Protein AF-A0A0J5X1V2-F1 (afdb_monomer_lite)

Foldseek 3Di:
DLVVVLVVLLVVLLVLVPDPPCPVCVVCVLVVSLVVLLCVLCVVLVVVCVVDVPPPVSLLVSLVSLQVSLVVQLVVLVVVLVVLVVCVVPDDPVVSVSSNVSSVVSNVSSVVSNVCSVVVVVVVVVVVVVVVVVVVVVVD

pLDDT: mean 70.91, std 10.84, range [46.53, 88.44]

Secondary structure (DSSP, 8-state):
-HHHHHHHHHHHHHHHTTSS-HHHHHHHHHHHHHHHHHHHHHHHHHHHHHHSTT-HHHHHHHHHHHHHHHHHHHHHHHHHHHHHHHTTTTS-HHHHHHHHHHHHHHHHHHHHHHHHHHHHHHHHHHHHHHHHHHHHHTT-

Structure (mmCIF, N/CA/C/O backbone):
data_AF-A0A0J5X1V2-F1
#
_entry.id   AF-A0A0J5X1V2-F1
#
loop_
_atom_site.group_PDB
_atom_site.id
_atom_site.type_symbol
_atom_site.label_atom_id
_atom_site.label_alt_id
_atom_site.label_comp_id
_atom_site.label_asym_id
_atom_site.label_entity_id
_atom_site.label_seq_id
_atom_site.pdbx_PDB_ins_code
_atom_site.Cartn_x
_atom_site.Cartn_y
_atom_site.Cartn_z
_atom_site.occupancy
_atom_site.B_iso_or_equiv
_atom_site.auth_seq_id
_atom_site.auth_comp_id
_atom_site.auth_asym_id
_atom_site.auth_atom_id
_atom_site.pdbx_PDB_model_num
ATOM 1 N N . MET A 1 1 ? 2.624 15.023 3.424 1.00 60.38 1 MET A N 1
ATOM 2 C CA . MET A 1 1 ? 2.637 13.786 4.239 1.00 60.38 1 MET A CA 1
ATOM 3 C C . MET A 1 1 ? 2.468 12.539 3.375 1.00 60.38 1 MET A C 1
ATOM 5 O O . MET A 1 1 ? 3.383 11.738 3.373 1.00 60.38 1 MET A O 1
ATOM 9 N N . LEU A 1 2 ? 1.394 12.406 2.579 1.00 54.78 2 LEU A N 1
ATOM 10 C CA . LEU A 1 2 ? 1.160 11.239 1.700 1.00 54.78 2 LEU A CA 1
ATOM 11 C C . LEU A 1 2 ? 2.280 10.980 0.683 1.00 54.78 2 LEU A C 1
ATOM 13 O O . LEU A 1 2 ? 2.731 9.853 0.561 1.00 54.78 2 LEU A O 1
ATOM 17 N N . VAL A 1 3 ? 2.771 12.027 0.012 1.00 56.91 3 VAL A N 1
ATOM 18 C CA . VAL A 1 3 ? 3.882 11.914 -0.953 1.00 56.91 3 VAL A CA 1
ATOM 19 C C . VAL A 1 3 ? 5.168 11.434 -0.278 1.00 56.91 3 VAL A C 1
ATOM 21 O O . VAL A 1 3 ? 5.834 10.550 -0.792 1.00 56.91 3 VAL A O 1
ATOM 24 N N . VAL A 1 4 ? 5.490 11.969 0.904 1.00 68.25 4 VAL A N 1
ATOM 25 C CA . VAL A 1 4 ? 6.665 11.546 1.687 1.00 68.25 4 VAL A CA 1
ATOM 26 C C . VAL A 1 4 ? 6.519 10.095 2.131 1.00 68.25 4 VAL A C 1
ATOM 28 O O . VAL A 1 4 ? 7.475 9.338 2.040 1.00 68.25 4 VAL A O 1
ATOM 31 N N . LEU A 1 5 ? 5.316 9.699 2.553 1.00 65.56 5 LEU A N 1
ATOM 32 C CA . LEU A 1 5 ? 5.029 8.322 2.923 1.00 65.56 5 LEU A CA 1
ATOM 33 C C . LEU A 1 5 ? 5.176 7.394 1.705 1.00 65.56 5 LEU A C 1
ATOM 35 O O . LEU A 1 5 ? 5.807 6.356 1.816 1.00 65.56 5 LEU A O 1
ATOM 39 N N . ALA A 1 6 ? 4.692 7.807 0.531 1.00 62.91 6 ALA A N 1
ATOM 40 C CA . ALA A 1 6 ? 4.713 6.997 -0.688 1.00 62.91 6 ALA A CA 1
ATOM 41 C C . ALA A 1 6 ? 6.144 6.814 -1.180 1.00 62.91 6 ALA A C 1
ATOM 43 O O . ALA A 1 6 ? 6.560 5.700 -1.473 1.00 62.91 6 ALA A O 1
ATOM 44 N N . LEU A 1 7 ? 6.918 7.902 -1.167 1.00 64.56 7 LEU A N 1
ATOM 45 C CA . LEU A 1 7 ? 8.349 7.877 -1.442 1.00 64.56 7 LEU A CA 1
ATOM 46 C C . LEU A 1 7 ? 9.102 7.024 -0.420 1.00 64.56 7 LEU A C 1
ATOM 48 O O . LEU A 1 7 ? 9.994 6.288 -0.814 1.00 64.56 7 LEU A O 1
ATOM 52 N N . SER A 1 8 ? 8.740 7.075 0.867 1.00 67.06 8 SER A N 1
ATOM 53 C CA . SER A 1 8 ? 9.366 6.228 1.888 1.00 67.06 8 SER A CA 1
ATOM 54 C C . SER A 1 8 ? 9.031 4.747 1.712 1.00 67.06 8 SER A C 1
ATOM 56 O O . SER A 1 8 ? 9.907 3.915 1.903 1.00 67.06 8 SER A O 1
ATOM 58 N N . THR A 1 9 ? 7.809 4.410 1.290 1.00 65.31 9 THR A N 1
ATOM 59 C CA . THR A 1 9 ? 7.413 3.033 0.972 1.00 65.31 9 THR A CA 1
ATOM 60 C C . THR A 1 9 ? 8.155 2.537 -0.266 1.00 65.31 9 THR A C 1
ATOM 62 O O . THR A 1 9 ? 8.733 1.462 -0.224 1.00 65.31 9 THR A O 1
ATOM 65 N N . LEU A 1 10 ? 8.262 3.357 -1.315 1.00 62.03 10 LEU A N 1
ATOM 66 C CA . LEU A 1 10 ? 9.084 3.070 -2.499 1.00 62.03 10 LEU A CA 1
ATOM 67 C C . LEU A 1 10 ? 10.572 2.883 -2.166 1.00 62.03 10 LEU A C 1
ATOM 69 O O . LEU A 1 10 ? 11.208 1.958 -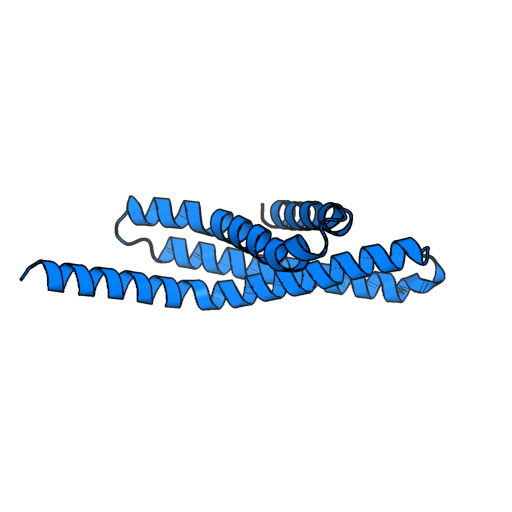2.662 1.00 62.03 10 LEU A O 1
ATOM 73 N N . LEU A 1 11 ? 11.125 3.740 -1.304 1.00 65.12 11 LEU A N 1
ATOM 74 C CA . LEU A 1 11 ? 12.508 3.650 -0.825 1.00 65.12 11 LEU A CA 1
ATOM 75 C C . LEU A 1 11 ? 12.752 2.444 0.080 1.00 65.12 11 LEU A C 1
ATOM 77 O O . LEU A 1 11 ? 13.896 2.023 0.195 1.00 65.12 11 LEU A O 1
ATOM 81 N N . LEU A 1 12 ? 11.714 1.924 0.738 1.00 62.06 12 LEU A N 1
ATOM 82 C CA . LEU A 1 12 ? 11.788 0.693 1.517 1.00 62.06 12 LEU A CA 1
ATOM 83 C C . LEU A 1 12 ? 11.726 -0.532 0.601 1.00 62.06 12 LEU A C 1
ATOM 85 O O . LEU A 1 12 ? 12.527 -1.427 0.808 1.00 62.06 12 LEU A O 1
ATOM 89 N N . ILE A 1 13 ? 10.884 -0.538 -0.437 1.00 59.69 13 ILE A N 1
ATOM 90 C CA . ILE A 1 13 ? 10.781 -1.643 -1.413 1.00 59.69 13 ILE A CA 1
ATOM 91 C C . ILE A 1 13 ? 12.093 -1.815 -2.211 1.00 59.69 13 ILE A C 1
ATOM 93 O O . ILE A 1 13 ? 12.570 -2.928 -2.417 1.00 59.69 13 ILE A O 1
ATOM 97 N N . ALA A 1 14 ? 12.744 -0.713 -2.606 1.00 56.47 14 ALA A N 1
ATOM 98 C CA . ALA A 1 14 ? 13.954 -0.741 -3.439 1.00 56.47 14 ALA A CA 1
ATOM 99 C C . ALA A 1 14 ? 15.147 -1.574 -2.885 1.00 56.47 14 ALA A C 1
ATOM 101 O O . ALA A 1 14 ? 15.735 -2.336 -3.651 1.00 56.47 14 ALA A O 1
ATOM 102 N N . PRO A 1 15 ? 15.554 -1.466 -1.603 1.00 52.06 15 PRO A N 1
ATOM 103 C CA . PRO A 1 15 ? 16.601 -2.310 -1.027 1.00 52.06 15 PRO A CA 1
ATOM 104 C C . PRO A 1 15 ? 16.136 -3.733 -0.690 1.00 52.06 15 PRO A C 1
ATOM 106 O O . PRO A 1 15 ? 16.987 -4.621 -0.611 1.00 52.06 15 PRO A O 1
ATOM 109 N N . ILE A 1 16 ? 14.836 -3.981 -0.501 1.00 49.88 16 ILE A N 1
ATOM 110 C CA . ILE A 1 16 ? 14.347 -5.316 -0.125 1.00 49.88 16 ILE A CA 1
ATOM 111 C C . ILE A 1 16 ? 14.384 -6.281 -1.319 1.00 49.88 16 ILE A C 1
ATOM 113 O O . ILE A 1 16 ? 14.771 -7.436 -1.145 1.00 49.88 16 ILE A O 1
ATOM 117 N N . ALA A 1 17 ? 14.197 -5.777 -2.542 1.00 52.56 17 ALA A N 1
ATOM 118 C CA . ALA A 1 17 ? 14.407 -6.540 -3.777 1.00 52.56 17 ALA A CA 1
ATOM 119 C C . ALA A 1 17 ? 15.861 -7.038 -3.986 1.00 52.56 17 ALA A C 1
ATOM 121 O O . ALA A 1 17 ? 16.128 -7.801 -4.912 1.00 52.56 17 ALA A O 1
ATOM 122 N N . SER A 1 18 ? 16.824 -6.608 -3.155 1.00 48.25 18 SER A N 1
ATOM 123 C CA . SER A 1 18 ? 18.260 -6.850 -3.368 1.00 48.25 18 SER A CA 1
ATOM 124 C C . SER A 1 18 ? 18.926 -7.826 -2.387 1.00 48.25 18 SER A C 1
ATOM 126 O O . SER A 1 18 ? 20.121 -8.091 -2.526 1.00 48.25 18 SER A O 1
ATOM 128 N N . LEU A 1 19 ? 18.199 -8.379 -1.404 1.00 46.88 19 LEU A N 1
ATOM 129 C CA . LEU A 1 19 ? 18.776 -9.263 -0.382 1.00 46.88 19 LEU A CA 1
ATOM 130 C C . LEU A 1 19 ? 18.296 -10.714 -0.525 1.00 46.88 19 LEU A C 1
ATOM 132 O O . LEU A 1 19 ? 17.104 -11.006 -0.507 1.00 46.88 19 LEU A O 1
ATOM 136 N N . ASP A 1 20 ? 19.273 -11.619 -0.613 1.00 49.81 20 ASP A N 1
ATOM 137 C CA . ASP A 1 20 ? 19.207 -13.054 -0.942 1.00 49.81 20 ASP A CA 1
ATOM 138 C C . ASP A 1 20 ? 18.551 -13.938 0.151 1.00 49.81 20 ASP A C 1
ATOM 140 O O . ASP A 1 20 ? 19.021 -15.011 0.522 1.00 49.81 20 ASP A O 1
ATOM 144 N N . ALA A 1 21 ? 17.432 -13.465 0.699 1.00 48.56 21 ALA A N 1
ATOM 145 C CA . ALA A 1 21 ? 16.474 -14.204 1.519 1.00 48.56 21 ALA A CA 1
ATOM 146 C C . ALA A 1 21 ? 15.131 -14.351 0.758 1.00 48.56 21 ALA A C 1
ATOM 148 O O . ALA A 1 21 ? 14.043 -14.341 1.348 1.00 48.56 21 ALA A O 1
ATOM 149 N N . LEU A 1 22 ? 15.245 -14.492 -0.573 1.00 52.00 22 LEU A N 1
ATOM 150 C CA . LEU A 1 22 ? 14.205 -14.389 -1.605 1.00 52.00 22 LEU A CA 1
ATOM 151 C C . LEU A 1 22 ? 12.937 -15.205 -1.313 1.00 52.00 22 LEU A C 1
ATOM 153 O O . LEU A 1 22 ? 11.832 -14.734 -1.538 1.00 52.00 22 LEU A O 1
ATOM 157 N N . GLY A 1 23 ? 13.064 -16.431 -0.796 1.00 52.78 23 GLY A N 1
ATOM 158 C CA . GLY A 1 23 ? 11.908 -17.319 -0.601 1.00 52.78 23 GLY A CA 1
ATOM 159 C C . GLY A 1 23 ? 11.007 -16.937 0.580 1.00 52.78 23 GLY A C 1
ATOM 160 O O . GLY A 1 23 ? 9.788 -17.095 0.513 1.00 52.78 23 GLY A O 1
ATOM 161 N N . PHE A 1 24 ? 11.598 -16.419 1.660 1.00 47.78 24 PHE A N 1
ATOM 162 C CA . PHE A 1 24 ? 10.859 -16.015 2.859 1.00 47.78 24 PHE A CA 1
ATOM 163 C C . PHE A 1 24 ? 10.273 -14.608 2.698 1.00 47.78 24 PHE A C 1
ATOM 165 O O . PHE A 1 24 ? 9.128 -14.369 3.083 1.00 47.78 24 PHE A O 1
ATOM 172 N N . TRP A 1 25 ? 11.023 -13.697 2.070 1.00 48.62 25 TRP A N 1
ATOM 173 C CA . TRP A 1 25 ? 10.593 -12.314 1.873 1.00 48.62 25 TRP A CA 1
ATOM 174 C C . TRP A 1 25 ? 9.654 -12.125 0.677 1.00 48.62 25 TRP A C 1
ATOM 176 O O . TRP A 1 25 ? 8.659 -11.438 0.868 1.00 48.62 25 TRP A O 1
ATOM 186 N N . ASN A 1 26 ? 9.793 -12.847 -0.447 1.00 53.16 26 ASN A N 1
ATOM 187 C CA . ASN A 1 26 ? 8.793 -12.780 -1.539 1.00 53.16 26 ASN A CA 1
ATOM 188 C C . ASN A 1 26 ? 7.368 -13.133 -1.084 1.00 53.16 26 ASN A C 1
ATOM 190 O O . ASN A 1 26 ? 6.392 -12.736 -1.712 1.00 53.16 26 ASN A O 1
ATOM 194 N N . SER A 1 27 ? 7.235 -13.902 -0.001 1.00 54.78 27 SER A N 1
ATOM 195 C CA . SER A 1 27 ? 5.931 -14.310 0.531 1.00 54.78 27 SER A CA 1
ATOM 196 C C . SER A 1 27 ? 5.409 -13.371 1.624 1.00 54.78 27 SER A C 1
ATOM 198 O O . SER A 1 27 ? 4.200 -13.287 1.837 1.00 54.78 27 SER A O 1
ATOM 200 N N . ALA A 1 28 ? 6.305 -12.703 2.359 1.00 56.78 28 ALA A N 1
ATOM 201 C CA . ALA A 1 28 ? 5.973 -12.012 3.605 1.00 56.78 28 ALA A CA 1
ATOM 202 C C . ALA A 1 28 ? 6.242 -10.501 3.578 1.00 56.78 28 ALA A C 1
ATOM 204 O O . ALA A 1 28 ? 5.591 -9.763 4.312 1.00 56.78 28 ALA A O 1
ATOM 205 N N . GLU A 1 29 ? 7.149 -10.016 2.734 1.00 59.72 29 GLU A N 1
ATOM 206 C CA . GLU A 1 29 ? 7.431 -8.592 2.537 1.00 59.72 29 GLU A CA 1
ATOM 207 C C . GLU A 1 29 ? 6.177 -7.766 2.204 1.00 59.72 29 GLU A C 1
ATOM 209 O O . GLU A 1 29 ? 5.901 -6.823 2.956 1.00 59.72 29 GLU A O 1
ATOM 214 N N . PRO A 1 30 ? 5.353 -8.128 1.196 1.00 57.16 30 PRO A N 1
ATOM 215 C CA . PRO A 1 30 ? 4.140 -7.370 0.885 1.00 57.16 30 PRO A CA 1
ATOM 216 C C . PRO A 1 30 ? 3.153 -7.363 2.061 1.00 57.16 30 PRO A C 1
ATOM 218 O O . PRO A 1 30 ? 2.453 -6.378 2.309 1.00 57.16 30 PRO A O 1
ATOM 221 N N . LEU A 1 31 ? 3.144 -8.431 2.870 1.00 63.06 31 LEU A N 1
ATOM 222 C CA . LEU A 1 31 ? 2.359 -8.486 4.102 1.00 63.06 31 LEU A CA 1
ATOM 223 C C . LEU A 1 31 ? 2.908 -7.538 5.174 1.00 63.06 31 LEU A C 1
ATOM 225 O O . LEU A 1 31 ? 2.111 -6.856 5.818 1.00 63.06 31 LEU A O 1
ATOM 229 N N . PHE A 1 32 ? 4.227 -7.454 5.373 1.00 65.50 32 PHE A N 1
ATOM 230 C CA . PHE A 1 32 ? 4.857 -6.567 6.361 1.00 65.50 32 PHE A CA 1
ATOM 231 C C . PHE A 1 32 ? 4.745 -5.089 5.979 1.00 65.50 32 PHE A C 1
ATOM 233 O O . PHE A 1 32 ? 4.353 -4.268 6.810 1.00 65.50 32 PHE A O 1
ATOM 240 N N . VAL A 1 33 ? 5.029 -4.742 4.723 1.00 65.62 33 VAL A N 1
ATOM 241 C CA . VAL A 1 33 ? 4.878 -3.374 4.211 1.00 65.62 33 VAL A CA 1
ATOM 242 C C . VAL A 1 33 ? 3.402 -2.976 4.246 1.00 65.62 33 VAL A C 1
ATOM 244 O O . VAL A 1 33 ? 3.052 -1.926 4.794 1.00 65.62 33 VAL A O 1
ATOM 247 N N . GLY A 1 34 ? 2.514 -3.855 3.776 1.00 64.88 34 GLY A N 1
ATOM 248 C CA . GLY A 1 34 ? 1.070 -3.649 3.808 1.00 64.88 34 GLY A CA 1
ATOM 249 C C . GLY A 1 34 ? 0.520 -3.447 5.221 1.00 64.88 34 GLY A C 1
ATOM 250 O O . GLY A 1 34 ? -0.252 -2.512 5.464 1.00 64.88 34 GLY A O 1
ATOM 251 N N . THR A 1 35 ? 0.945 -4.268 6.187 1.00 67.25 35 THR A N 1
ATOM 252 C CA . THR A 1 35 ? 0.530 -4.127 7.593 1.00 67.25 35 THR A CA 1
ATOM 253 C C . THR A 1 35 ? 1.108 -2.881 8.243 1.00 67.25 35 THR A C 1
ATOM 255 O O . THR A 1 35 ? 0.369 -2.196 8.947 1.00 67.25 35 THR A O 1
ATOM 258 N N . PHE A 1 36 ? 2.368 -2.531 7.986 1.00 70.88 36 PHE A N 1
ATOM 259 C CA . PHE A 1 36 ? 2.977 -1.319 8.530 1.00 70.88 36 PHE A CA 1
ATOM 260 C C . PHE A 1 36 ? 2.283 -0.058 8.008 1.00 70.88 36 PHE A C 1
ATOM 262 O O . PHE A 1 36 ? 1.881 0.807 8.790 1.00 70.88 36 PHE A O 1
ATOM 269 N N . VAL A 1 37 ? 2.056 0.032 6.696 1.00 69.44 37 VAL A N 1
ATOM 270 C CA . VAL A 1 37 ? 1.351 1.163 6.080 1.00 69.44 37 VAL A CA 1
ATOM 271 C C . VAL A 1 37 ? -0.072 1.251 6.626 1.00 69.44 37 VAL A C 1
ATOM 273 O O . VAL A 1 37 ? -0.474 2.300 7.133 1.00 69.44 37 VAL A O 1
ATOM 276 N N . THR A 1 38 ? -0.813 0.141 6.632 1.00 68.75 38 THR A N 1
ATOM 277 C CA . THR A 1 38 ? -2.169 0.096 7.197 1.00 68.75 38 THR A CA 1
ATOM 278 C C . THR A 1 38 ? -2.173 0.534 8.662 1.00 68.75 38 THR A C 1
ATOM 280 O O . THR A 1 38 ? -2.993 1.363 9.057 1.00 68.75 38 THR A O 1
ATOM 283 N N . ALA A 1 39 ? -1.226 0.049 9.467 1.00 71.06 39 ALA A N 1
ATOM 284 C CA . ALA A 1 39 ? -1.068 0.445 10.859 1.00 71.06 39 ALA A CA 1
ATOM 285 C C . ALA A 1 39 ? -0.808 1.950 10.985 1.00 71.06 39 ALA A C 1
ATOM 287 O O . ALA A 1 39 ? -1.417 2.598 11.827 1.00 71.06 39 ALA A O 1
ATOM 288 N N . THR A 1 40 ? 0.004 2.540 10.111 1.00 74.50 40 THR A N 1
ATOM 289 C CA . THR A 1 40 ? 0.316 3.977 10.136 1.00 74.50 40 THR A CA 1
ATOM 290 C C . THR A 1 40 ? -0.928 4.842 9.905 1.00 74.50 40 THR A C 1
ATOM 292 O O . THR A 1 40 ? -1.117 5.854 10.582 1.00 74.50 40 THR A O 1
ATOM 295 N N . PHE A 1 41 ? -1.817 4.425 8.998 1.00 71.31 41 PHE A N 1
ATOM 296 C CA . PHE A 1 41 ? -3.078 5.128 8.736 1.00 71.31 41 PHE A CA 1
ATOM 297 C C . PHE A 1 41 ? -4.129 4.892 9.827 1.00 71.31 41 PHE A C 1
ATOM 299 O O . PHE A 1 41 ? -4.851 5.819 10.202 1.00 71.31 41 PHE A O 1
ATOM 306 N N . PHE A 1 42 ? -4.222 3.668 10.354 1.00 71.25 42 PHE A N 1
ATOM 307 C CA . PHE A 1 42 ? -5.305 3.268 11.252 1.00 71.25 42 PHE A CA 1
ATOM 308 C C . PHE A 1 42 ? -4.981 3.412 12.746 1.00 71.25 42 PHE A C 1
ATOM 310 O O . PHE A 1 42 ? -5.907 3.682 13.507 1.00 71.25 42 PHE A O 1
ATOM 317 N N . LEU A 1 43 ? -3.722 3.320 13.201 1.00 73.25 43 LEU A N 1
ATOM 318 C CA . LEU A 1 43 ? -3.360 3.481 14.625 1.00 73.25 43 LEU A CA 1
ATOM 319 C C . LEU A 1 43 ? -3.895 4.782 15.241 1.00 73.25 43 LEU A C 1
ATOM 321 O O . LEU A 1 43 ? -4.465 4.722 16.334 1.00 73.25 43 LEU A O 1
ATOM 325 N N . PRO A 1 44 ? -3.728 5.955 14.595 1.00 68.44 44 PRO A N 1
ATOM 326 C CA . PRO A 1 44 ? -4.214 7.212 15.151 1.00 68.44 44 PRO A CA 1
ATOM 327 C C . PRO A 1 44 ? -5.740 7.211 15.271 1.00 68.44 44 PRO A C 1
ATOM 329 O O . PRO A 1 44 ? -6.281 7.625 16.295 1.00 68.44 44 PRO A O 1
ATOM 332 N N . ALA A 1 45 ? -6.429 6.685 14.253 1.00 66.75 45 ALA A N 1
ATOM 333 C CA . ALA A 1 45 ? -7.885 6.597 14.214 1.00 66.75 45 ALA A CA 1
ATOM 334 C C . ALA A 1 45 ? -8.440 5.610 15.254 1.00 66.75 45 ALA A C 1
ATOM 336 O O . ALA A 1 45 ? -9.435 5.913 15.908 1.00 66.75 45 ALA A O 1
ATOM 337 N N . VAL A 1 46 ? -7.776 4.469 15.458 1.00 65.62 46 VAL A N 1
ATOM 338 C CA . VAL A 1 46 ? -8.130 3.473 16.481 1.00 65.62 46 VAL A CA 1
ATOM 339 C C . VAL A 1 46 ? -7.913 4.040 17.882 1.00 65.62 46 VAL A C 1
ATOM 341 O O . VAL A 1 46 ? -8.808 3.946 18.718 1.00 65.62 46 VAL A O 1
ATOM 344 N N . ARG A 1 47 ? -6.779 4.708 18.143 1.00 65.50 47 ARG A N 1
ATOM 345 C CA . ARG A 1 47 ? -6.533 5.376 19.434 1.00 65.50 47 ARG A CA 1
ATOM 346 C C . ARG A 1 47 ? -7.600 6.426 19.745 1.00 65.50 47 ARG A C 1
ATOM 348 O O . ARG A 1 47 ? -8.063 6.491 20.879 1.00 65.50 47 ARG A O 1
ATOM 355 N N . LEU A 1 48 ? -8.020 7.202 18.745 1.00 61.84 48 LEU A N 1
ATOM 356 C CA . LEU A 1 48 ? -9.110 8.175 18.869 1.00 61.84 48 LEU A CA 1
ATOM 357 C C . LEU A 1 48 ? -10.479 7.520 19.094 1.00 61.84 48 LEU A C 1
ATOM 359 O O . LEU A 1 48 ? -11.263 8.030 19.884 1.00 61.84 48 LEU A O 1
ATOM 363 N N . ALA A 1 49 ? -10.776 6.394 18.444 1.00 59.88 49 ALA A N 1
ATOM 364 C CA . ALA A 1 49 ? -12.027 5.664 18.654 1.00 59.88 49 ALA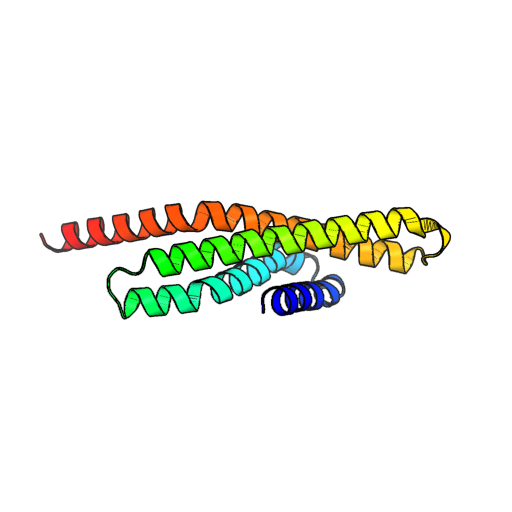 A CA 1
ATOM 365 C C . ALA A 1 49 ? -12.106 5.007 20.048 1.00 59.88 49 ALA A C 1
ATOM 367 O O . ALA A 1 49 ? -13.190 4.915 20.624 1.00 59.88 49 ALA A O 1
ATOM 368 N N . CYS A 1 50 ? -10.965 4.585 20.606 1.00 59.22 50 CYS A N 1
A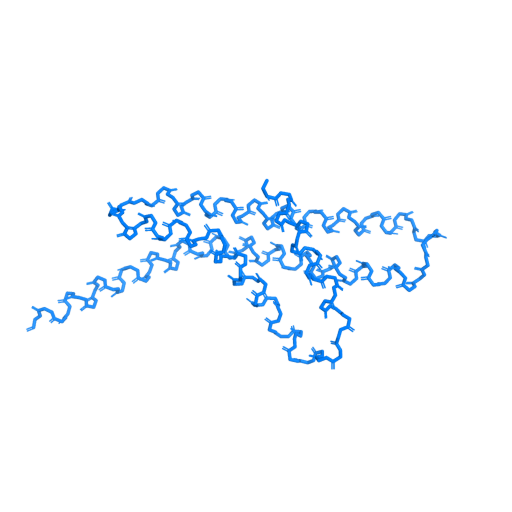TOM 369 C CA . CYS A 1 50 ? -10.878 4.047 21.965 1.00 59.22 50 CYS A CA 1
ATOM 370 C C . CYS A 1 50 ? -11.046 5.127 23.046 1.00 59.22 50 CYS A C 1
ATOM 372 O O . CYS A 1 50 ? -11.598 4.837 24.105 1.00 59.22 50 CYS A O 1
ATOM 374 N N . THR A 1 51 ? -10.587 6.360 22.802 1.00 60.25 51 THR A N 1
ATOM 375 C CA . THR A 1 51 ? -10.696 7.473 23.766 1.00 60.25 51 THR A CA 1
ATOM 376 C C . THR A 1 51 ? -11.993 8.267 23.619 1.00 60.25 51 THR A C 1
ATOM 378 O O . THR A 1 51 ? -12.557 8.709 24.618 1.00 60.25 51 THR A O 1
ATOM 381 N N . GLN A 1 52 ? -12.517 8.404 22.400 1.00 58.09 52 GLN A N 1
ATOM 382 C CA . GLN A 1 52 ? -13.837 8.956 22.112 1.00 58.09 52 GLN A CA 1
ATOM 383 C C . GLN A 1 52 ? -14.724 7.868 21.505 1.00 58.09 52 GLN A C 1
ATOM 385 O O . GLN A 1 52 ? -14.671 7.602 20.300 1.00 58.09 52 GLN A O 1
ATOM 390 N N . ARG A 1 53 ? -15.579 7.259 22.343 1.00 52.53 53 ARG A N 1
ATOM 391 C CA . ARG A 1 53 ? -16.659 6.356 21.909 1.00 52.53 53 ARG A CA 1
ATOM 392 C C . ARG A 1 53 ? -17.435 7.013 20.758 1.00 52.53 53 ARG A C 1
ATOM 394 O O . ARG A 1 53 ? -18.231 7.914 20.997 1.00 52.53 53 ARG A O 1
ATOM 401 N N . GLY A 1 54 ? -17.212 6.562 19.521 1.00 54.59 54 GLY A N 1
ATOM 402 C CA . GLY A 1 54 ? -18.051 6.928 18.372 1.00 54.59 54 GLY A CA 1
ATOM 403 C C . GLY A 1 54 ? -17.371 7.536 17.141 1.00 54.59 54 GLY A C 1
ATOM 404 O O . GLY A 1 54 ? -18.072 7.830 16.174 1.00 54.59 54 GLY A O 1
ATOM 405 N N . SER A 1 55 ? -16.046 7.698 17.087 1.00 63.84 55 SER A N 1
ATOM 406 C CA . SER A 1 55 ? -15.387 8.317 15.919 1.00 63.84 55 SER A CA 1
ATOM 407 C C . SER A 1 55 ? -15.204 7.364 14.714 1.00 63.84 55 SER A C 1
ATOM 409 O O . SER A 1 55 ? -14.104 7.138 14.211 1.00 63.84 55 SER A O 1
ATOM 411 N N . TRP A 1 56 ? -16.305 6.826 14.176 1.00 71.75 56 TRP A N 1
ATOM 412 C CA . TRP A 1 56 ? -16.322 6.130 12.874 1.00 71.75 56 TRP A CA 1
ATOM 413 C C . TRP A 1 56 ? -15.912 7.043 11.708 1.00 71.75 56 TRP A C 1
ATOM 415 O O . TRP A 1 56 ? -15.553 6.574 10.628 1.00 71.75 56 TRP A O 1
ATOM 425 N N . SER A 1 57 ? -15.983 8.360 11.904 1.00 73.69 57 SER A N 1
ATOM 426 C CA . SER A 1 57 ? -15.503 9.363 10.953 1.00 73.69 57 SER A CA 1
ATOM 427 C C . SER A 1 57 ? -13.974 9.360 10.835 1.00 73.69 57 SER A C 1
ATOM 429 O O . SER A 1 57 ? -13.460 9.505 9.727 1.00 73.69 57 SER A O 1
ATOM 431 N N . GLY A 1 58 ? -13.245 9.136 11.936 1.00 71.56 58 GLY A N 1
ATOM 432 C CA . GLY A 1 58 ? -11.785 9.011 11.934 1.00 71.56 58 GLY A CA 1
ATOM 433 C C . GLY A 1 58 ? -11.308 7.776 11.171 1.00 71.56 58 GLY A C 1
ATOM 434 O O . GLY A 1 58 ? -10.417 7.875 10.332 1.00 71.56 58 GLY A O 1
ATOM 435 N N . LEU A 1 59 ? -11.972 6.637 11.384 1.00 74.56 59 LEU A N 1
ATOM 436 C CA . LEU A 1 59 ? -11.705 5.387 10.662 1.00 74.56 59 LEU A CA 1
ATOM 437 C C . LEU A 1 59 ? -12.016 5.503 9.163 1.00 74.56 59 LEU A C 1
ATOM 439 O O . LEU A 1 59 ? -11.220 5.064 8.340 1.00 74.56 59 LEU A O 1
ATOM 443 N N . ARG A 1 60 ? -13.121 6.166 8.791 1.00 79.88 60 ARG A N 1
ATOM 444 C CA . ARG A 1 60 ? -13.443 6.455 7.382 1.00 79.88 60 ARG A CA 1
ATOM 445 C C . ARG A 1 60 ? -12.426 7.381 6.714 1.00 79.88 60 ARG A C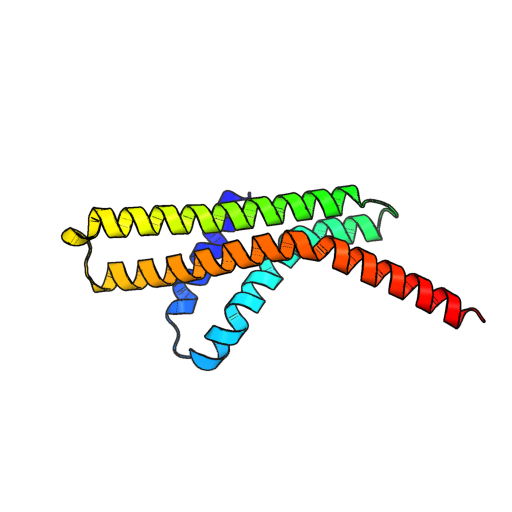 1
ATOM 447 O O . ARG A 1 60 ? -12.090 7.178 5.552 1.00 79.88 60 ARG A O 1
ATOM 454 N N . ARG A 1 61 ? -11.897 8.377 7.432 1.00 81.38 61 ARG A N 1
ATOM 455 C CA . ARG A 1 61 ? -10.810 9.226 6.912 1.00 81.38 61 ARG A CA 1
ATOM 456 C C . ARG A 1 61 ? -9.504 8.455 6.749 1.00 81.38 61 ARG A C 1
ATOM 458 O O . ARG A 1 61 ? -8.846 8.628 5.730 1.00 81.38 61 ARG A O 1
ATOM 465 N N . ALA A 1 62 ? -9.149 7.600 7.708 1.00 79.00 62 ALA A N 1
ATOM 466 C CA . ALA A 1 62 ? -7.981 6.725 7.602 1.00 79.00 62 ALA A CA 1
ATOM 467 C C . ALA A 1 62 ? -8.100 5.770 6.406 1.00 79.00 62 ALA A C 1
ATOM 469 O O . ALA A 1 62 ? -7.147 5.607 5.651 1.00 79.00 62 ALA A O 1
ATOM 470 N N . GLN A 1 63 ? -9.294 5.217 6.183 1.00 83.25 63 GLN A N 1
ATOM 471 C CA . GLN A 1 63 ? -9.604 4.392 5.021 1.00 83.25 63 GLN A CA 1
ATOM 472 C C . GLN A 1 63 ? -9.444 5.159 3.705 1.00 83.25 63 GLN A C 1
ATOM 474 O O . GLN A 1 63 ? -8.771 4.671 2.803 1.00 83.25 63 GLN A O 1
ATOM 479 N N . GLY A 1 64 ? -10.030 6.357 3.600 1.00 82.56 64 GLY A N 1
ATOM 480 C CA . GLY A 1 64 ? -9.864 7.215 2.425 1.00 82.56 64 GLY A CA 1
ATOM 481 C C . GLY A 1 64 ? -8.392 7.536 2.165 1.00 82.56 64 GLY A C 1
ATOM 482 O O . GLY A 1 64 ? -7.920 7.376 1.048 1.00 82.56 64 GLY A O 1
ATOM 483 N N . GLY A 1 65 ? -7.641 7.864 3.221 1.00 82.25 65 GLY A N 1
ATOM 484 C CA . GLY A 1 65 ? -6.201 8.098 3.140 1.00 82.25 65 GLY A CA 1
ATOM 485 C C . GLY A 1 65 ? -5.416 6.883 2.642 1.00 82.25 65 GLY A C 1
ATOM 486 O O . GLY A 1 65 ? -4.584 7.039 1.757 1.00 82.25 65 GLY A O 1
ATOM 487 N N . LEU A 1 66 ? -5.703 5.682 3.157 1.00 81.75 66 LEU A N 1
ATOM 488 C CA . LEU A 1 66 ? -5.061 4.436 2.720 1.00 81.75 66 LEU A CA 1
ATOM 489 C C . LEU A 1 66 ? -5.403 4.099 1.262 1.00 81.75 66 LEU A C 1
ATOM 491 O O . LEU A 1 66 ? -4.542 3.660 0.503 1.00 81.75 66 LEU A O 1
ATOM 495 N N . ARG A 1 67 ? -6.657 4.330 0.864 1.00 85.25 67 ARG A N 1
ATOM 496 C CA . ARG A 1 67 ? -7.136 4.106 -0.501 1.00 85.25 67 ARG A CA 1
ATOM 497 C C . ARG A 1 67 ? -6.425 5.011 -1.497 1.00 85.25 67 ARG A C 1
ATOM 499 O O . ARG A 1 67 ? -5.895 4.536 -2.498 1.00 85.25 67 ARG A O 1
ATOM 506 N N . ASP A 1 68 ? -6.431 6.309 -1.215 1.00 85.69 68 ASP A N 1
ATOM 507 C CA . ASP A 1 68 ? -5.835 7.318 -2.084 1.00 85.69 68 ASP A CA 1
ATOM 508 C C . ASP A 1 68 ? -4.309 7.130 -2.131 1.00 85.69 68 ASP A C 1
ATOM 510 O O . ASP A 1 68 ? -3.694 7.283 -3.181 1.00 85.69 68 ASP A O 1
ATOM 514 N N . PHE A 1 69 ? -3.707 6.687 -1.022 1.00 82.31 69 PHE A N 1
ATOM 515 C CA . PHE A 1 69 ? -2.308 6.284 -0.961 1.00 82.31 69 PHE A CA 1
ATOM 516 C C . PHE A 1 69 ? -1.984 5.092 -1.872 1.00 82.31 69 PHE A C 1
ATOM 518 O O . PHE A 1 69 ? -1.075 5.200 -2.693 1.00 82.31 69 PHE A O 1
ATOM 525 N N . GLY A 1 70 ? -2.731 3.987 -1.767 1.00 82.81 70 GLY A N 1
ATOM 526 C CA . GLY A 1 70 ? -2.532 2.805 -2.614 1.00 82.81 70 GLY A CA 1
ATOM 527 C C . GLY A 1 70 ? -2.676 3.126 -4.104 1.00 82.81 70 GLY A C 1
ATOM 528 O O . GLY A 1 70 ? -1.839 2.720 -4.909 1.00 82.81 70 GLY A O 1
ATOM 529 N N . LEU A 1 71 ? -3.669 3.953 -4.463 1.00 86.88 71 LEU A N 1
ATOM 530 C CA . LEU A 1 71 ? -3.824 4.470 -5.828 1.00 86.88 71 LEU A CA 1
ATOM 531 C C . LEU A 1 71 ? -2.628 5.311 -6.273 1.00 86.88 71 LEU A C 1
ATOM 533 O O . LEU A 1 71 ? -2.147 5.132 -7.389 1.00 86.88 71 LEU A O 1
ATOM 537 N N . CYS A 1 72 ? -2.145 6.226 -5.429 1.00 85.56 72 CYS A N 1
ATOM 538 C CA . CYS A 1 72 ? -0.988 7.054 -5.754 1.00 85.56 72 CYS A CA 1
ATOM 539 C C . CYS A 1 72 ? 0.267 6.214 -6.003 1.00 85.56 72 CYS A C 1
ATOM 541 O O . CYS A 1 72 ? 0.966 6.476 -6.977 1.00 85.56 72 CYS A O 1
ATOM 543 N N . VAL A 1 73 ? 0.542 5.220 -5.153 1.00 80.81 73 VAL A N 1
ATOM 544 C CA . VAL A 1 73 ? 1.697 4.324 -5.319 1.00 80.81 73 VAL A CA 1
ATOM 545 C C . VAL A 1 73 ? 1.566 3.538 -6.624 1.00 80.81 73 VAL A C 1
ATOM 547 O O . VAL A 1 73 ? 2.465 3.601 -7.458 1.00 80.81 73 VAL A O 1
ATOM 550 N N . GLY A 1 74 ? 0.414 2.901 -6.859 1.00 83.62 74 GLY A N 1
ATOM 551 C CA . GLY A 1 74 ? 0.185 2.123 -8.076 1.00 83.62 74 GLY A CA 1
ATOM 552 C C . GLY A 1 74 ? 0.307 2.955 -9.356 1.00 83.62 74 GLY A C 1
ATOM 553 O O . GLY A 1 74 ? 1.002 2.558 -10.288 1.00 83.62 74 GLY A O 1
ATOM 554 N N . LEU A 1 75 ? -0.308 4.142 -9.397 1.00 86.62 75 LEU A N 1
ATOM 555 C CA . LEU A 1 75 ? -0.217 5.040 -10.553 1.00 86.62 75 LEU A CA 1
ATOM 556 C C . LEU A 1 75 ? 1.210 5.537 -10.787 1.00 86.62 75 LEU A C 1
ATOM 558 O O . LEU A 1 75 ? 1.641 5.618 -11.935 1.00 86.62 75 LEU A O 1
ATOM 562 N N . LEU A 1 76 ? 1.949 5.861 -9.725 1.00 86.19 76 LEU A N 1
ATOM 563 C CA . LEU A 1 76 ? 3.325 6.332 -9.851 1.00 86.19 76 LEU A CA 1
ATOM 564 C C . LEU A 1 76 ? 4.234 5.232 -10.413 1.00 86.19 76 LEU A C 1
ATOM 566 O O . LEU A 1 76 ? 5.003 5.502 -11.332 1.00 86.19 76 LEU A O 1
ATOM 570 N N . CYS A 1 77 ? 4.080 3.993 -9.946 1.00 83.44 77 CYS A N 1
ATOM 571 C CA . CYS A 1 77 ? 4.778 2.831 -10.491 1.00 83.44 77 CYS A CA 1
ATOM 572 C C . CYS A 1 77 ? 4.462 2.605 -11.977 1.00 83.44 77 CYS A C 1
ATOM 574 O O . CYS A 1 77 ? 5.380 2.450 -12.780 1.00 83.44 77 CYS A O 1
ATOM 576 N N . VAL A 1 78 ? 3.187 2.688 -12.376 1.00 86.38 78 VAL A N 1
ATOM 577 C CA . VAL A 1 78 ? 2.781 2.580 -13.790 1.00 86.38 78 VAL A CA 1
ATOM 578 C C . VAL A 1 78 ? 3.414 3.683 -14.642 1.00 86.38 78 VAL A C 1
ATOM 580 O O . VAL A 1 78 ? 3.923 3.407 -15.728 1.00 86.38 78 VAL A O 1
ATOM 583 N N . VAL A 1 79 ? 3.430 4.929 -14.157 1.00 88.44 79 VAL A N 1
ATOM 584 C CA . VAL A 1 79 ? 4.070 6.048 -14.866 1.00 88.44 79 VAL A CA 1
ATOM 585 C C . VAL A 1 79 ? 5.564 5.790 -15.057 1.00 88.44 79 VAL A C 1
ATOM 587 O O . VAL A 1 79 ? 6.071 5.980 -16.161 1.00 88.44 79 VAL A O 1
ATOM 590 N N . VAL A 1 80 ? 6.268 5.313 -14.026 1.00 84.38 80 VAL A N 1
ATOM 591 C CA . VAL A 1 80 ? 7.699 4.989 -14.128 1.00 84.38 80 VAL A CA 1
ATOM 592 C C . VAL A 1 80 ? 7.941 3.847 -15.121 1.00 84.38 80 VAL A C 1
ATOM 594 O O . VAL A 1 80 ? 8.843 3.956 -15.949 1.00 84.38 80 VAL A O 1
ATOM 597 N N . MET A 1 81 ? 7.102 2.807 -15.134 1.00 83.69 81 MET A N 1
ATOM 598 C CA . MET A 1 81 ? 7.193 1.726 -16.128 1.00 83.69 81 MET A CA 1
ATOM 599 C C . MET A 1 81 ? 7.006 2.240 -17.561 1.00 83.69 81 MET A C 1
ATOM 601 O O . MET A 1 81 ? 7.775 1.871 -18.448 1.00 83.69 81 MET A O 1
ATOM 605 N N . ILE A 1 82 ? 6.040 3.137 -17.797 1.00 86.81 82 ILE A N 1
ATOM 606 C CA . ILE A 1 82 ? 5.843 3.775 -19.110 1.00 86.81 82 ILE A CA 1
ATOM 607 C C . ILE A 1 82 ? 7.096 4.563 -19.516 1.00 86.81 82 ILE A C 1
ATOM 609 O O . ILE A 1 82 ? 7.540 4.471 -20.662 1.00 86.81 82 ILE A O 1
ATOM 613 N N . VAL A 1 83 ? 7.698 5.302 -18.578 1.00 86.00 83 VAL A N 1
ATOM 614 C CA . VAL A 1 83 ? 8.936 6.061 -18.816 1.00 86.00 83 VAL A CA 1
ATOM 615 C C . VAL A 1 83 ? 10.105 5.134 -19.161 1.00 86.00 83 VAL A C 1
ATOM 617 O O . VAL A 1 83 ? 10.861 5.459 -20.076 1.00 86.00 83 VAL A O 1
ATOM 620 N N . ILE A 1 84 ? 10.244 3.982 -18.496 1.00 83.69 84 ILE A N 1
ATOM 621 C CA . ILE A 1 84 ? 11.279 2.984 -18.818 1.00 83.69 84 ILE A CA 1
ATOM 622 C C . ILE A 1 84 ? 11.092 2.454 -20.240 1.00 83.69 84 ILE A C 1
ATOM 624 O O . ILE A 1 84 ? 12.047 2.447 -21.013 1.00 83.69 84 ILE A O 1
ATOM 628 N N . VAL A 1 85 ? 9.870 2.055 -20.608 1.00 82.06 85 VAL A N 1
ATOM 629 C CA . VAL A 1 85 ? 9.567 1.539 -21.954 1.00 82.06 85 VAL A CA 1
ATOM 630 C C . VAL A 1 85 ? 9.886 2.586 -23.024 1.00 82.06 85 VAL A C 1
ATOM 632 O O . VAL A 1 85 ? 10.497 2.261 -24.044 1.00 82.06 85 VAL A O 1
ATOM 635 N N . TRP A 1 86 ? 9.547 3.851 -22.762 1.00 84.88 86 TRP A N 1
ATOM 636 C CA . TRP A 1 86 ? 9.830 4.972 -23.661 1.00 84.88 86 TRP A CA 1
ATOM 637 C C . TRP A 1 86 ? 11.332 5.266 -23.808 1.00 84.88 86 TRP A C 1
ATOM 639 O O . TRP A 1 86 ? 11.777 5.710 -24.864 1.00 84.88 86 TRP A O 1
ATOM 649 N N . ASN A 1 87 ? 12.125 5.003 -22.767 1.00 82.50 87 ASN A N 1
ATOM 650 C CA . ASN A 1 87 ? 13.567 5.273 -22.717 1.00 82.50 87 ASN A CA 1
ATOM 651 C C . ASN A 1 87 ? 14.421 3.995 -22.802 1.00 82.50 87 ASN A C 1
ATOM 653 O O . ASN A 1 87 ? 15.589 3.987 -22.415 1.00 82.50 87 ASN A O 1
ATOM 657 N N . SER A 1 88 ? 13.864 2.908 -23.337 1.00 73.81 88 SER A N 1
ATOM 658 C CA . SER A 1 88 ? 14.521 1.594 -23.384 1.00 73.81 88 SER A CA 1
ATOM 659 C C . SER A 1 88 ? 15.835 1.581 -24.179 1.00 73.81 88 SER A C 1
ATOM 661 O O . SER A 1 88 ? 16.708 0.763 -23.909 1.00 73.81 88 SER A O 1
ATOM 663 N N . HIS A 1 89 ? 16.018 2.523 -25.110 1.00 70.50 89 HIS A N 1
ATOM 664 C CA . HIS A 1 89 ? 17.260 2.692 -25.872 1.00 70.50 89 HIS A CA 1
ATOM 665 C C . HIS A 1 89 ? 18.384 3.422 -25.116 1.00 70.50 89 HIS A C 1
ATOM 667 O O . HIS A 1 89 ? 19.542 3.307 -25.514 1.00 70.50 89 HIS A O 1
ATOM 673 N N . SER A 1 90 ? 18.067 4.197 -24.074 1.00 69.31 90 SER A N 1
ATOM 674 C CA . SER A 1 90 ? 19.026 5.038 -23.338 1.00 69.31 90 SER A CA 1
ATOM 675 C C . SER A 1 90 ? 19.348 4.519 -21.935 1.00 69.31 90 SER A C 1
ATOM 677 O O . SER A 1 90 ? 20.332 4.957 -21.335 1.00 69.31 90 SER A O 1
ATOM 679 N N . LEU A 1 91 ? 18.556 3.580 -21.412 1.00 71.25 91 LEU A N 1
ATOM 680 C CA . LEU A 1 91 ? 18.788 2.953 -20.115 1.00 71.25 91 LEU A CA 1
ATOM 681 C C . LEU A 1 91 ? 19.689 1.718 -20.236 1.00 71.25 91 LEU A C 1
ATOM 683 O O . LEU A 1 91 ? 19.582 0.940 -21.184 1.00 71.25 91 LEU A O 1
ATOM 687 N N . SER A 1 92 ? 20.547 1.483 -19.240 1.00 78.06 92 SER A N 1
ATOM 688 C CA . SER A 1 92 ? 21.257 0.205 -19.171 1.00 78.06 92 SER A CA 1
ATOM 689 C C . SER A 1 92 ? 20.257 -0.923 -18.899 1.00 78.06 92 SER A C 1
ATOM 691 O O . SER A 1 92 ? 19.362 -0.779 -18.070 1.00 78.06 92 SER A O 1
ATOM 693 N N . VAL A 1 93 ? 20.416 -2.061 -19.581 1.00 76.06 93 VAL A N 1
ATOM 694 C CA . VAL A 1 93 ? 19.502 -3.217 -19.466 1.00 76.06 93 VAL A CA 1
ATOM 695 C C . VAL A 1 93 ? 19.361 -3.682 -18.013 1.00 76.06 93 VAL A C 1
ATOM 697 O O . VAL A 1 93 ? 18.261 -3.975 -17.556 1.00 76.06 93 VAL A O 1
ATOM 700 N N . ALA A 1 94 ? 20.463 -3.686 -17.259 1.00 74.31 94 ALA A N 1
ATOM 701 C CA . ALA A 1 94 ? 20.456 -4.054 -15.846 1.00 74.31 94 ALA A CA 1
ATOM 702 C C . ALA A 1 94 ? 19.655 -3.064 -14.981 1.00 74.31 94 ALA A C 1
ATOM 704 O O . ALA A 1 94 ? 18.902 -3.495 -14.116 1.00 74.31 94 ALA A O 1
ATOM 705 N N . LEU A 1 95 ? 19.784 -1.753 -15.227 1.00 73.88 95 LEU A N 1
ATOM 706 C CA . LEU A 1 95 ? 19.019 -0.730 -14.508 1.00 73.88 95 LEU A CA 1
ATOM 707 C C . LEU A 1 95 ? 17.540 -0.749 -14.918 1.00 73.88 95 LEU A C 1
ATOM 709 O O . LEU A 1 95 ? 16.667 -0.530 -14.091 1.00 73.88 95 LEU A O 1
ATOM 713 N N . ALA A 1 96 ? 17.245 -1.026 -16.188 1.00 76.50 96 ALA A N 1
ATOM 714 C CA . ALA A 1 96 ? 15.873 -1.098 -16.677 1.00 76.50 96 ALA A CA 1
ATOM 715 C C . ALA A 1 96 ? 15.124 -2.257 -16.020 1.00 76.50 96 ALA A C 1
ATOM 717 O O . ALA A 1 96 ? 14.007 -2.060 -15.556 1.00 76.50 96 ALA A O 1
ATOM 718 N N . ASN A 1 97 ? 15.764 -3.426 -15.923 1.00 76.69 97 ASN A N 1
ATOM 719 C CA . ASN A 1 97 ? 15.175 -4.605 -15.296 1.00 76.69 97 ASN A CA 1
ATOM 720 C C . ASN A 1 97 ? 14.945 -4.399 -13.795 1.00 76.69 97 ASN A C 1
ATOM 722 O O . ASN A 1 97 ? 13.843 -4.641 -13.322 1.00 76.69 97 ASN A O 1
ATOM 726 N N . THR A 1 98 ? 15.929 -3.877 -13.055 1.00 73.56 98 THR A N 1
ATOM 727 C CA . THR A 1 98 ? 15.759 -3.660 -11.607 1.00 73.56 98 THR A CA 1
ATOM 728 C C . THR A 1 98 ? 14.691 -2.619 -11.294 1.00 73.56 98 THR A C 1
ATOM 730 O O . THR A 1 98 ? 13.876 -2.826 -10.400 1.00 73.56 98 THR A O 1
ATOM 733 N N . VAL A 1 99 ? 14.648 -1.506 -12.033 1.00 75.62 99 VAL A N 1
ATOM 734 C CA . VAL A 1 99 ? 13.611 -0.485 -11.816 1.00 75.62 99 VAL A CA 1
ATOM 735 C C . VAL A 1 99 ? 12.242 -1.008 -12.257 1.00 75.62 99 VAL A C 1
ATOM 737 O O . VAL A 1 99 ? 11.244 -0.688 -11.616 1.00 75.62 99 VAL A O 1
ATOM 740 N N . PHE A 1 100 ? 12.173 -1.831 -13.307 1.00 78.69 100 PHE A N 1
ATOM 741 C CA . PHE A 1 100 ? 10.928 -2.468 -13.731 1.00 78.69 100 PHE A CA 1
ATOM 742 C C . PHE A 1 100 ? 10.383 -3.428 -12.669 1.00 78.69 100 PHE A C 1
ATOM 744 O O . PHE A 1 100 ? 9.207 -3.308 -12.337 1.00 78.69 100 PHE A O 1
ATOM 751 N N . ASP A 1 101 ? 11.220 -4.300 -12.100 1.00 78.19 101 ASP A N 1
ATOM 752 C CA . ASP A 1 101 ? 10.820 -5.235 -11.037 1.00 78.19 101 ASP A CA 1
ATOM 753 C C . ASP A 1 101 ? 10.299 -4.478 -9.807 1.00 78.19 101 ASP A C 1
ATOM 755 O O . ASP A 1 101 ? 9.176 -4.705 -9.364 1.00 78.19 101 ASP A O 1
ATOM 759 N N . VAL A 1 102 ? 11.036 -3.462 -9.341 1.00 76.62 102 VAL A N 1
ATOM 760 C CA . VAL A 1 102 ? 10.611 -2.613 -8.212 1.00 76.62 102 VAL A CA 1
ATOM 761 C C . VAL A 1 102 ? 9.289 -1.892 -8.501 1.00 76.62 102 VAL A C 1
ATOM 763 O O . VAL A 1 102 ? 8.447 -1.734 -7.614 1.00 76.62 102 VAL A O 1
ATOM 766 N N . CYS A 1 103 ? 9.079 -1.424 -9.735 1.00 80.56 103 CYS A N 1
ATOM 767 C CA . CYS A 1 103 ? 7.823 -0.772 -10.102 1.00 80.56 103 CYS A CA 1
ATOM 768 C C . CYS A 1 103 ? 6.669 -1.766 -10.224 1.00 80.56 103 CYS A C 1
ATOM 770 O O . CYS A 1 103 ? 5.540 -1.424 -9.874 1.00 80.56 103 CYS A O 1
ATOM 772 N N . PHE A 1 104 ? 6.929 -2.979 -10.702 1.00 79.31 104 PHE A N 1
ATOM 773 C CA . PHE A 1 104 ? 5.928 -4.030 -10.762 1.00 79.31 104 PHE A CA 1
ATOM 774 C C . PHE A 1 104 ? 5.465 -4.419 -9.353 1.00 79.31 104 PHE A C 1
ATOM 776 O O . PHE A 1 104 ? 4.262 -4.404 -9.090 1.00 79.31 104 PHE A O 1
ATOM 783 N N . ASP A 1 105 ? 6.401 -4.638 -8.430 1.00 78.06 105 ASP A N 1
ATOM 784 C CA . ASP A 1 105 ? 6.091 -4.935 -7.028 1.00 78.06 105 ASP A CA 1
ATOM 785 C C . ASP A 1 105 ? 5.342 -3.775 -6.364 1.00 78.06 105 ASP A C 1
ATOM 787 O O . ASP A 1 105 ? 4.271 -3.966 -5.789 1.00 78.06 105 ASP A O 1
ATOM 791 N N . GLY A 1 106 ? 5.808 -2.535 -6.556 1.00 74.06 106 GLY A N 1
ATOM 792 C CA . GLY A 1 106 ? 5.117 -1.350 -6.044 1.00 74.06 106 GLY A CA 1
ATOM 793 C C . GLY A 1 106 ? 3.697 -1.172 -6.606 1.00 74.06 106 GLY A C 1
ATOM 794 O O . GLY A 1 106 ? 2.799 -0.706 -5.899 1.00 74.06 106 GLY A O 1
ATOM 795 N N . MET A 1 107 ? 3.446 -1.583 -7.853 1.00 82.19 107 MET A N 1
ATOM 796 C CA . MET A 1 107 ? 2.104 -1.592 -8.440 1.00 82.19 107 MET A CA 1
ATOM 797 C C . MET A 1 107 ? 1.205 -2.638 -7.769 1.00 82.19 107 MET A C 1
ATOM 799 O O . MET A 1 107 ? 0.053 -2.330 -7.445 1.00 82.19 107 MET A O 1
ATOM 803 N N . VAL A 1 108 ? 1.718 -3.851 -7.543 1.00 79.38 108 VAL A N 1
ATOM 804 C CA . VAL A 1 108 ? 0.996 -4.934 -6.855 1.00 79.38 108 VAL A CA 1
ATOM 805 C C . VAL A 1 108 ? 0.688 -4.544 -5.408 1.00 79.38 108 VAL A C 1
ATOM 807 O O . VAL A 1 108 ? -0.452 -4.698 -4.957 1.00 79.38 108 VAL A O 1
ATOM 810 N N . ASP A 1 109 ? 1.645 -3.950 -4.702 1.00 76.81 109 ASP A N 1
ATOM 811 C CA . ASP A 1 109 ? 1.471 -3.455 -3.338 1.00 76.81 109 ASP A CA 1
ATOM 812 C C . ASP A 1 109 ? 0.464 -2.307 -3.270 1.00 76.81 109 ASP A C 1
ATOM 814 O O . ASP A 1 109 ? -0.443 -2.313 -2.433 1.00 76.81 109 ASP A O 1
ATOM 818 N N . GLY A 1 110 ? 0.556 -1.341 -4.189 1.00 79.00 110 GLY A N 1
ATOM 819 C CA . GLY A 1 110 ? -0.404 -0.243 -4.301 1.00 79.00 110 GLY A CA 1
ATOM 820 C C . GLY A 1 110 ? -1.834 -0.741 -4.536 1.00 79.00 110 GLY A C 1
ATOM 821 O O . GLY A 1 110 ? -2.773 -0.296 -3.865 1.00 79.00 110 GLY A O 1
ATOM 822 N N . ALA A 1 111 ? -2.004 -1.722 -5.428 1.00 79.44 111 ALA A N 1
ATOM 823 C CA . ALA A 1 111 ? -3.290 -2.367 -5.687 1.00 79.44 111 ALA A CA 1
ATOM 824 C C . ALA A 1 111 ? -3.804 -3.148 -4.465 1.00 79.44 111 ALA A C 1
ATOM 826 O O . ALA A 1 111 ? -4.989 -3.074 -4.130 1.00 79.44 111 ALA A O 1
ATOM 827 N N . THR A 1 112 ? -2.917 -3.844 -3.757 1.00 79.12 112 THR A N 1
ATOM 828 C CA . THR A 1 112 ? -3.250 -4.595 -2.541 1.00 79.12 112 THR A CA 1
ATOM 829 C C . THR A 1 112 ? -3.705 -3.661 -1.423 1.00 79.12 112 THR A C 1
ATOM 831 O O . THR A 1 112 ? -4.745 -3.899 -0.811 1.00 79.12 112 THR A O 1
ATOM 834 N N . LEU A 1 113 ? -3.001 -2.548 -1.203 1.00 78.75 113 LEU A N 1
ATOM 835 C CA . LEU A 1 113 ? -3.389 -1.505 -0.248 1.00 78.75 113 LEU A CA 1
ATOM 836 C C . LEU A 1 113 ? -4.741 -0.879 -0.603 1.00 78.75 113 LEU A C 1
ATOM 838 O O . LEU A 1 113 ? -5.575 -0.654 0.279 1.00 78.75 113 LEU A O 1
ATOM 842 N N . TYR A 1 114 ? -4.989 -0.638 -1.892 1.00 81.69 114 TYR A N 1
ATOM 843 C CA . TYR A 1 114 ? -6.276 -0.148 -2.370 1.00 81.69 114 TYR A CA 1
ATOM 844 C C . TYR A 1 114 ? -7.408 -1.138 -2.065 1.00 81.69 114 TYR A C 1
ATOM 846 O O . TYR A 1 114 ? -8.405 -0.758 -1.449 1.00 81.69 114 TYR A O 1
ATOM 854 N N . LEU A 1 115 ? -7.252 -2.414 -2.425 1.00 80.12 115 LEU A N 1
ATOM 855 C CA . LEU A 1 115 ? -8.249 -3.453 -2.145 1.00 80.12 115 LEU A CA 1
ATOM 856 C C . LEU A 1 115 ? -8.469 -3.632 -0.640 1.00 80.12 115 LEU A C 1
ATOM 858 O O . LEU A 1 115 ? -9.610 -3.696 -0.173 1.00 80.12 115 LEU A O 1
ATOM 862 N N . TRP A 1 116 ? -7.386 -3.630 0.136 1.00 79.12 116 TRP A N 1
ATOM 863 C CA . TRP A 1 116 ? -7.446 -3.734 1.587 1.00 79.12 116 TRP A CA 1
ATOM 864 C C . TRP A 1 116 ? -8.200 -2.564 2.214 1.00 79.12 116 TRP A C 1
ATOM 866 O O . TRP A 1 116 ? -9.019 -2.7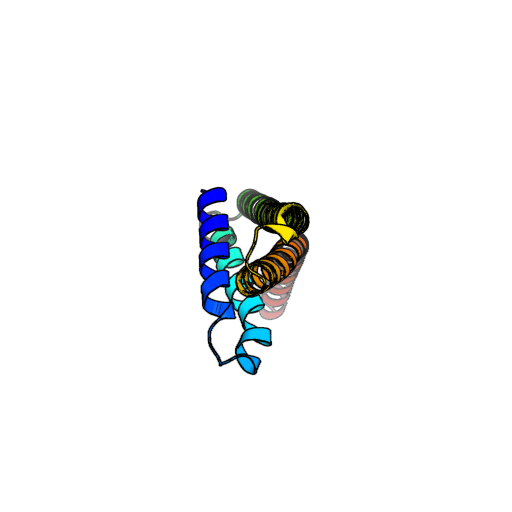67 3.109 1.00 79.12 116 TRP A O 1
ATOM 876 N N . SER A 1 117 ? -8.024 -1.345 1.697 1.00 77.88 117 SER A N 1
ATOM 877 C CA . SER A 1 117 ? -8.784 -0.181 2.157 1.00 77.88 117 SER A CA 1
ATOM 878 C C . SER A 1 117 ? -10.299 -0.364 1.992 1.00 77.88 117 SER A C 1
ATOM 880 O O . SER A 1 117 ? -11.070 0.123 2.816 1.00 77.88 117 SER A O 1
ATOM 882 N N . VAL A 1 118 ? -10.760 -1.110 0.984 1.00 78.38 118 VAL A N 1
ATOM 883 C CA . VAL A 1 118 ? -12.187 -1.419 0.799 1.00 78.38 118 VAL A CA 1
ATOM 884 C C . VAL A 1 118 ? -12.650 -2.484 1.799 1.00 78.38 118 VAL A C 1
ATOM 886 O O . VAL A 1 118 ? -13.738 -2.364 2.361 1.00 78.38 118 VAL A O 1
ATOM 889 N N . ALA A 1 119 ? -11.809 -3.484 2.072 1.00 75.94 119 ALA A N 1
ATOM 890 C CA . ALA A 1 119 ? -12.117 -4.594 2.974 1.00 75.94 119 ALA A CA 1
ATOM 891 C C . ALA A 1 119 ? -12.029 -4.236 4.473 1.00 75.94 119 ALA A C 1
ATOM 893 O O . ALA A 1 119 ? -12.723 -4.834 5.296 1.00 75.94 119 ALA A O 1
ATOM 894 N N . VAL A 1 120 ? -11.216 -3.249 4.858 1.00 74.88 120 VAL A N 1
ATOM 895 C CA . VAL A 1 120 ? -10.885 -3.001 6.272 1.00 74.88 120 VAL A CA 1
ATOM 896 C C . VAL A 1 120 ? -12.092 -2.560 7.112 1.00 74.88 120 VAL A C 1
ATOM 898 O O . VAL A 1 120 ? -12.248 -3.001 8.248 1.00 74.88 120 VAL A O 1
ATOM 901 N N . LEU A 1 121 ? -12.994 -1.738 6.562 1.00 72.94 121 LEU A N 1
ATOM 902 C CA . LEU A 1 121 ? -14.211 -1.288 7.252 1.00 72.94 121 LEU A CA 1
ATOM 903 C C . LEU A 1 121 ? -15.220 -2.413 7.520 1.00 72.94 121 LEU A C 1
ATOM 905 O O . LEU A 1 121 ? -15.662 -2.523 8.665 1.00 72.94 121 LEU A O 1
ATOM 909 N N . PRO A 1 122 ? -15.613 -3.238 6.528 1.00 75.50 122 PRO A N 1
ATOM 910 C CA . PRO A 1 122 ? -16.513 -4.357 6.786 1.00 75.50 122 PRO A CA 1
ATOM 911 C C . PRO A 1 122 ? -15.902 -5.373 7.758 1.00 75.50 122 PRO A C 1
ATOM 913 O O . PRO A 1 122 ? -16.617 -5.876 8.623 1.00 75.50 122 PRO A O 1
ATOM 916 N N . VAL A 1 123 ? -14.585 -5.608 7.700 1.00 75.94 123 VAL A N 1
ATOM 917 C CA . VAL A 1 123 ? -13.878 -6.458 8.676 1.00 75.94 123 VAL A CA 1
ATOM 918 C C . VAL A 1 123 ? -13.954 -5.867 10.089 1.00 75.94 123 VAL A C 1
ATOM 920 O O . VAL A 1 123 ? -14.317 -6.572 11.029 1.00 75.94 123 VAL A O 1
ATOM 923 N N . LEU A 1 124 ? -13.695 -4.564 10.246 1.00 70.62 124 LEU A N 1
ATOM 924 C CA . LEU A 1 124 ? -13.843 -3.853 11.522 1.00 70.62 124 LEU A CA 1
ATOM 925 C C . LEU A 1 124 ? -15.288 -3.891 12.046 1.00 70.62 124 LEU A C 1
ATOM 927 O O . LEU A 1 124 ? -15.497 -4.123 13.234 1.00 70.62 124 LEU A O 1
ATOM 931 N N . HIS A 1 125 ? -16.289 -3.710 11.180 1.00 72.94 125 HIS A N 1
ATOM 932 C CA . HIS A 1 125 ? -17.705 -3.846 11.544 1.00 72.94 125 HIS A CA 1
ATOM 933 C C . HIS A 1 125 ? -18.030 -5.260 12.040 1.00 72.94 125 HIS A C 1
ATOM 935 O O . HIS A 1 125 ? -18.684 -5.408 13.073 1.00 72.94 125 HIS A O 1
ATOM 941 N N . GLY A 1 126 ? -17.561 -6.292 11.333 1.00 73.12 126 GLY A N 1
ATOM 942 C CA . GLY A 1 126 ? -17.764 -7.689 11.713 1.00 73.12 126 GLY A CA 1
ATOM 943 C C . GLY A 1 126 ? -17.127 -8.030 13.061 1.00 73.12 126 GLY A C 1
ATOM 944 O O . GLY A 1 126 ? -17.774 -8.650 13.902 1.00 73.12 126 GLY A O 1
ATOM 945 N N . LEU A 1 127 ? -15.899 -7.560 13.302 1.00 75.81 127 LEU A N 1
ATOM 946 C CA . LEU A 1 127 ? -15.193 -7.727 14.577 1.00 75.81 127 LEU A CA 1
ATOM 947 C C . LEU A 1 127 ? -15.934 -7.065 15.742 1.00 75.81 127 LEU A C 1
ATOM 949 O O . LEU A 1 127 ? -16.153 -7.709 16.766 1.00 75.81 127 LEU A O 1
ATOM 953 N N . VAL A 1 128 ? -16.376 -5.814 15.577 1.00 73.00 128 VAL A N 1
ATOM 954 C CA . VAL A 1 128 ? -17.149 -5.104 16.612 1.00 73.00 128 VAL A CA 1
ATOM 955 C C . VAL A 1 128 ? -18.468 -5.823 16.895 1.00 73.00 128 VAL A C 1
ATOM 957 O O . VAL A 1 128 ? -18.858 -5.970 18.053 1.00 73.00 128 VAL A O 1
ATOM 960 N N . TRP A 1 129 ? -19.154 -6.308 15.858 1.00 77.06 129 TRP A N 1
ATOM 961 C CA . TRP A 1 129 ? -20.404 -7.050 16.019 1.00 77.06 129 TRP A CA 1
ATOM 962 C C . TRP A 1 129 ? -20.195 -8.384 16.747 1.00 77.06 129 TRP A C 1
ATOM 964 O O . TRP A 1 129 ? -20.953 -8.713 17.660 1.00 77.06 129 TRP A O 1
ATOM 974 N N . ALA A 1 130 ? -19.132 -9.118 16.406 1.00 76.62 130 ALA A N 1
ATOM 975 C CA . ALA A 1 130 ? -18.753 -10.355 17.081 1.00 76.62 130 ALA A CA 1
ATOM 976 C C . ALA A 1 130 ? -18.396 -10.120 18.557 1.00 76.62 130 ALA A C 1
ATOM 978 O O . ALA A 1 130 ? -18.836 -10.879 19.421 1.00 76.62 130 ALA A O 1
ATOM 979 N N . GLU A 1 131 ? -17.663 -9.047 18.867 1.00 77.69 131 GLU A N 1
ATOM 980 C CA . GLU A 1 131 ? -17.326 -8.675 20.244 1.00 77.69 131 GLU A CA 1
ATOM 981 C C . GLU A 1 131 ? -18.585 -8.344 21.063 1.00 77.69 131 GLU A C 1
ATOM 983 O O . GLU A 1 131 ? -18.733 -8.799 22.201 1.00 77.69 131 GLU A O 1
ATOM 988 N N . PHE A 1 132 ? -19.532 -7.605 20.477 1.00 73.62 132 PHE A N 1
ATOM 989 C CA . PHE A 1 132 ? -20.825 -7.327 21.105 1.00 73.62 132 PHE A CA 1
ATOM 990 C C . PHE A 1 132 ? -21.636 -8.604 21.348 1.00 73.62 132 PHE A C 1
ATOM 992 O O . PHE A 1 132 ? -22.161 -8.798 22.447 1.00 73.62 132 PHE A O 1
ATOM 999 N N . ALA A 1 133 ? -21.709 -9.491 20.355 1.00 76.69 133 ALA A N 1
ATOM 1000 C CA . ALA A 1 133 ? -22.417 -10.762 20.466 1.00 76.69 133 ALA A CA 1
ATOM 1001 C C . ALA A 1 133 ? -21.793 -11.680 21.532 1.00 76.69 133 ALA A C 1
ATOM 1003 O O . ALA A 1 133 ? -22.518 -12.358 22.261 1.00 76.69 133 ALA A O 1
ATOM 1004 N N . TRP A 1 134 ? -20.464 -11.682 21.666 1.00 74.62 134 TRP A N 1
ATOM 1005 C CA . TRP A 1 134 ? -19.763 -12.439 22.704 1.00 74.62 134 TRP A CA 1
ATOM 1006 C C . TRP A 1 134 ? -20.053 -11.873 24.095 1.00 74.62 134 TRP A C 1
ATOM 1008 O O . TRP A 1 134 ? -20.448 -12.622 24.991 1.00 74.62 134 TRP A O 1
ATOM 1018 N N . LYS A 1 135 ? -19.942 -10.551 24.283 1.00 73.62 135 LYS A N 1
ATOM 1019 C CA . LYS A 1 135 ? -20.253 -9.901 25.569 1.00 73.62 135 LYS A CA 1
ATOM 1020 C C . LYS A 1 135 ? -21.693 -10.153 26.018 1.00 73.62 135 LYS A C 1
ATOM 1022 O O . LYS A 1 135 ? -21.926 -10.341 27.206 1.00 73.62 135 LYS A O 1
ATOM 1027 N N . GLN A 1 136 ? -22.645 -10.225 25.087 1.00 69.44 136 GLN A N 1
ATOM 1028 C CA . GLN A 1 136 ? -24.032 -10.579 25.403 1.00 69.44 136 GLN A CA 1
ATOM 1029 C C . GLN A 1 136 ? -24.217 -12.050 25.809 1.00 69.44 136 GLN A C 1
ATOM 1031 O O . GLN A 1 136 ? -25.113 -12.345 26.596 1.00 69.44 136 GLN A O 1
ATOM 1036 N N . ARG A 1 137 ? -23.384 -12.976 25.310 1.00 65.62 137 ARG A N 1
ATOM 1037 C CA . ARG A 1 137 ? -23.430 -14.395 25.709 1.00 65.62 137 ARG A CA 1
ATOM 1038 C C . ARG A 1 137 ? -22.763 -14.670 27.054 1.00 65.62 137 ARG A C 1
ATOM 1040 O O . ARG A 1 137 ? -23.219 -15.562 27.749 1.00 65.62 137 ARG A O 1
ATOM 1047 N N . GLY A 1 138 ? -21.720 -13.922 27.418 1.00 58.75 138 GLY A N 1
ATOM 1048 C CA . GLY A 1 138 ? -21.033 -14.065 28.712 1.00 58.75 138 GLY A CA 1
ATOM 1049 C C . GLY A 1 138 ? -21.731 -13.381 29.896 1.00 58.75 138 GLY A C 1
ATOM 1050 O O . GLY A 1 138 ? -21.260 -13.500 31.019 1.00 58.75 138 GLY A O 1
ATOM 1051 N N . ALA A 1 139 ? -22.818 -12.643 29.648 1.00 55.34 139 ALA A N 1
ATOM 1052 C CA . ALA A 1 139 ? -23.629 -11.974 30.670 1.00 55.34 139 ALA A CA 1
ATOM 1053 C C . ALA A 1 139 ? -24.898 -12.767 31.065 1.00 55.34 139 ALA A C 1
ATOM 1055 O O . ALA A 1 139 ? -25.758 -12.230 31.764 1.00 55.34 139 ALA A O 1
ATOM 1056 N N . ARG A 1 140 ? -25.031 -14.012 30.591 1.00 46.53 140 ARG A N 1
ATOM 1057 C CA . ARG A 1 140 ? -26.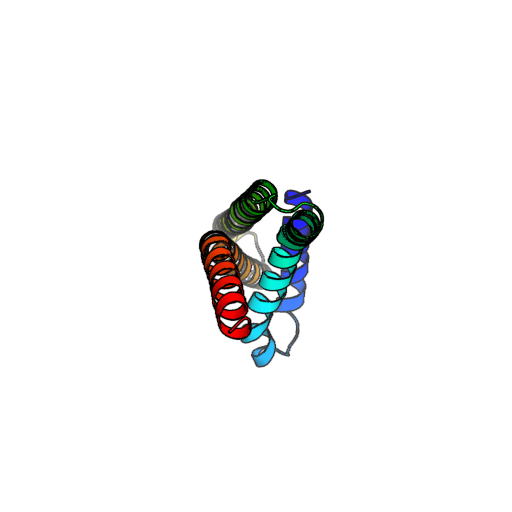013 -15.005 31.050 1.00 46.53 140 ARG A CA 1
ATOM 1058 C C . ARG A 1 140 ? -25.298 -16.080 31.850 1.00 46.53 140 ARG A C 1
ATOM 1060 O O . ARG A 1 140 ? -25.931 -16.577 32.802 1.00 46.53 140 ARG A O 1
#

Sequence (140 aa):
MLVVLALSTLLLIAPIASLDALGFWNSAEPLFVGTFVTATFFLPAVRLACTQRGSWSGLRRAQGGLRDFGLCVGLLCVVVMIVIVWNSHSLSVALANTVFDVCFDGMVDGATLYLWSVAVLPVLHGLVWAEFAWKQRGAR

Radius of gyration: 18.95 Å; chains: 1; bounding box: 47×31×57 Å

Organism: Burkholderia cepacia (NCBI:txid292)